Protein AF-A0A963JGL8-F1 (afdb_monomer_lite)

Sequence (86 aa):
MKALDIKLLRDLRLLWSQALTIALVVGSGVAGYVTTLSAVDSLERARDAFYAGGGFADVFAAVERAPRAVVDELRALPGVADVQVT

Foldseek 3Di:
DDPVVVVVVVVCVVVVVVVVVVCVVVVVVVVVVVVVVVVVVVVVVVVVVCCVVVLPQPDDDDDPPDDPVCQVVQCPDPRDSHDDDD

Secondary structure (DSSP, 8-state):
--HHHHHHHHHHHHTHHHHHHHHHHHHHHHHHHHHHHHHHHHHHHHHHHHHHHTT--S-----SS--TTHHHHHHHSTT-------

Radius of gyration: 30.48 Å; chains: 1; bounding box: 67×16×72 Å

pLDDT: mean 85.69, std 8.67, range [62.53, 97.94]

Structure (mmCIF, N/CA/C/O backbone):
data_AF-A0A963JGL8-F1
#
_entry.id   AF-A0A963JGL8-F1
#
loop_
_atom_site.group_PDB
_atom_site.id
_atom_site.type_symbol
_atom_site.label_atom_id
_atom_site.label_alt_id
_atom_site.label_comp_id
_atom_site.label_asym_id
_atom_site.label_entity_id
_atom_site.label_seq_id
_atom_site.pdbx_PDB_ins_code
_atom_site.Cartn_x
_atom_site.Cartn_y
_atom_site.Cartn_z
_atom_site.occupancy
_atom_site.B_iso_or_equiv
_atom_site.auth_seq_id
_atom_site.auth_comp_id
_atom_site.auth_asym_id
_atom_site.auth_atom_id
_atom_site.pdbx_PDB_model_num
ATOM 1 N N . MET A 1 1 ? -37.205 -5.190 17.706 1.00 62.53 1 MET A N 1
ATOM 2 C CA . MET A 1 1 ? -35.900 -5.127 18.403 1.00 62.53 1 MET A CA 1
ATOM 3 C C . MET A 1 1 ? -36.050 -5.885 19.709 1.00 62.53 1 MET A C 1
ATOM 5 O O . MET A 1 1 ? -37.044 -5.650 20.393 1.00 62.53 1 MET A O 1
ATOM 9 N N . LYS A 1 2 ? -35.178 -6.856 20.007 1.00 85.00 2 LYS A N 1
ATOM 10 C CA . LYS A 1 2 ? -35.318 -7.651 21.239 1.00 85.00 2 LYS A CA 1
ATOM 11 C C . LYS A 1 2 ? -35.025 -6.745 22.441 1.00 85.00 2 LYS A C 1
ATOM 13 O O . LYS A 1 2 ? -34.209 -5.833 22.342 1.00 85.00 2 LYS A O 1
ATOM 18 N N . ALA A 1 3 ? -35.658 -7.001 23.587 1.00 84.62 3 ALA A N 1
ATOM 19 C CA . ALA A 1 3 ? -35.428 -6.229 24.817 1.00 84.62 3 ALA A CA 1
ATOM 20 C C . ALA A 1 3 ? -33.938 -6.181 25.224 1.00 84.62 3 ALA A C 1
ATOM 22 O O . ALA A 1 3 ? -33.480 -5.211 25.826 1.00 84.62 3 ALA A O 1
ATOM 23 N N . LEU A 1 4 ? -33.178 -7.210 24.837 1.00 86.31 4 LEU A N 1
ATOM 24 C CA . LEU A 1 4 ? -31.743 -7.314 25.066 1.00 86.31 4 LEU A CA 1
ATOM 25 C C . LEU A 1 4 ? -30.930 -6.281 24.263 1.00 86.31 4 LEU A C 1
ATOM 27 O O . LEU A 1 4 ? -30.032 -5.668 24.829 1.00 86.31 4 LEU A O 1
ATOM 31 N N . ASP A 1 5 ? -31.287 -6.010 23.002 1.00 84.81 5 ASP A N 1
ATOM 32 C CA . ASP A 1 5 ? -30.589 -5.031 22.145 1.00 84.81 5 ASP A CA 1
ATOM 33 C C . ASP A 1 5 ? -30.770 -3.601 22.671 1.00 84.81 5 ASP A C 1
ATOM 35 O O . ASP A 1 5 ? -29.847 -2.788 22.664 1.00 84.81 5 ASP A O 1
ATOM 39 N N . ILE A 1 6 ? -31.970 -3.301 23.179 1.00 86.25 6 ILE A N 1
ATOM 40 C CA . ILE A 1 6 ? -32.308 -1.995 23.760 1.00 86.25 6 ILE A CA 1
ATOM 41 C C . ILE A 1 6 ? -31.500 -1.762 25.043 1.00 86.25 6 ILE A C 1
ATOM 43 O O . ILE A 1 6 ? -31.002 -0.658 25.275 1.00 86.25 6 ILE A O 1
ATOM 47 N N . LYS A 1 7 ? -31.332 -2.806 25.866 1.00 82.88 7 LYS A N 1
ATOM 48 C CA . LYS A 1 7 ? -30.491 -2.744 27.065 1.00 82.88 7 LYS A CA 1
ATOM 49 C C . LYS A 1 7 ? -29.012 -2.580 26.702 1.00 82.88 7 LYS A C 1
ATOM 51 O O . LYS A 1 7 ? -28.343 -1.733 27.284 1.00 82.88 7 LYS A O 1
ATOM 56 N N . LEU A 1 8 ? -28.547 -3.303 25.687 1.00 85.12 8 LEU A N 1
ATOM 57 C CA . LEU A 1 8 ? -27.168 -3.248 25.206 1.00 85.12 8 LEU A CA 1
ATOM 58 C C . LEU A 1 8 ? -26.803 -1.871 24.630 1.00 85.12 8 LEU A C 1
ATOM 60 O O . LEU A 1 8 ? -25.748 -1.337 24.950 1.00 85.12 8 LEU A O 1
ATOM 64 N N . LEU A 1 9 ? -27.696 -1.242 23.860 1.00 87.12 9 LEU A N 1
ATOM 65 C CA . LEU A 1 9 ? -27.509 0.131 23.370 1.00 87.12 9 LEU A CA 1
ATOM 66 C C . LEU A 1 9 ? -27.465 1.164 24.501 1.00 87.12 9 LEU A C 1
ATOM 68 O O . LEU A 1 9 ? -26.715 2.139 24.422 1.00 87.12 9 LEU A O 1
ATOM 72 N N . ARG A 1 10 ? -28.271 0.972 25.551 1.00 88.38 10 ARG A N 1
ATOM 73 C CA . ARG A 1 10 ? -28.267 1.854 26.724 1.00 88.38 10 ARG A CA 1
ATOM 74 C C . ARG A 1 10 ? -26.963 1.727 27.512 1.00 88.38 10 ARG A C 1
ATOM 76 O O . ARG A 1 10 ? -26.396 2.754 27.875 1.00 88.38 10 ARG A O 1
ATOM 83 N N . ASP A 1 11 ? -26.477 0.509 27.724 1.00 87.06 11 ASP A N 1
ATOM 84 C CA . ASP A 1 11 ? -25.184 0.281 28.380 1.00 87.06 11 ASP A CA 1
ATOM 85 C C . ASP A 1 11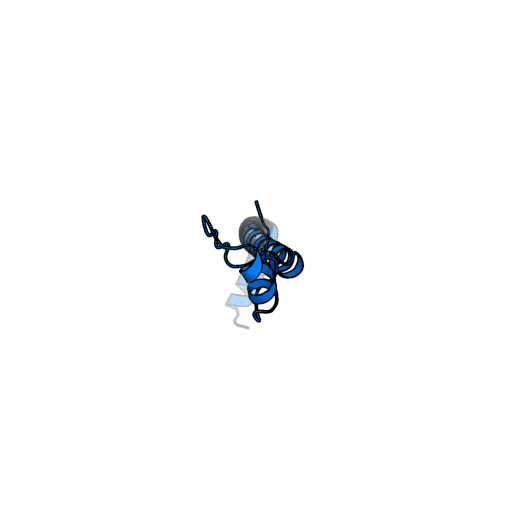 ? -24.020 0.794 27.522 1.00 87.06 11 ASP A C 1
ATOM 87 O O . ASP A 1 11 ? -23.112 1.448 28.033 1.00 87.06 11 ASP A O 1
ATOM 91 N N . LEU A 1 12 ? -24.083 0.621 26.200 1.00 85.38 12 LEU A N 1
ATOM 92 C CA . LEU A 1 12 ? -23.083 1.166 25.281 1.00 85.38 12 LEU A CA 1
ATOM 93 C C . LEU A 1 12 ? -23.067 2.702 25.286 1.00 85.38 12 LEU A C 1
ATOM 95 O O . LEU A 1 12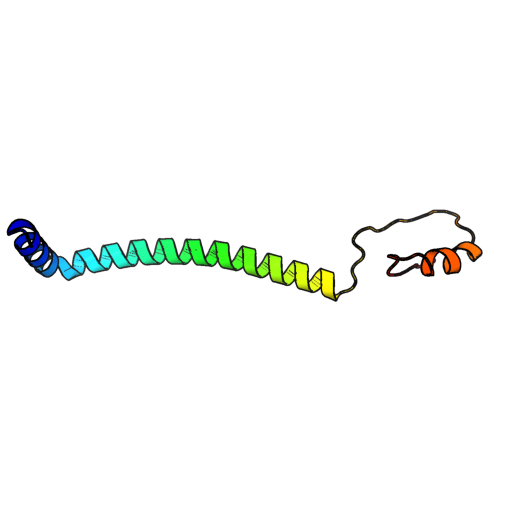 ? -22.000 3.305 25.200 1.00 85.38 12 LEU A O 1
ATOM 99 N N . ARG A 1 13 ? -24.232 3.348 25.437 1.00 87.88 13 ARG A N 1
ATOM 100 C CA . ARG A 1 13 ? -24.321 4.804 25.639 1.00 87.88 13 ARG A CA 1
ATOM 101 C C . ARG A 1 13 ? -23.675 5.253 26.948 1.00 87.88 13 ARG A C 1
ATOM 103 O O . ARG A 1 13 ? -23.059 6.313 26.967 1.00 87.88 13 ARG A O 1
ATOM 110 N N . LEU A 1 14 ? -23.794 4.471 28.021 1.00 89.25 14 LEU A N 1
ATOM 111 C CA . LEU A 1 14 ? -23.123 4.769 29.293 1.00 89.25 14 LEU A CA 1
ATOM 112 C C . LEU A 1 14 ? -21.595 4.634 29.175 1.00 89.25 14 LEU A C 1
ATOM 114 O O . LEU A 1 14 ? -20.865 5.394 29.803 1.00 89.25 14 LEU A O 1
ATOM 118 N N . LEU A 1 15 ? -21.116 3.721 28.326 1.00 90.75 15 LEU A N 1
ATOM 119 C CA . LEU A 1 15 ? -19.693 3.450 28.071 1.00 90.75 15 LEU A CA 1
ATOM 120 C C . LEU A 1 15 ? -19.155 4.140 26.801 1.00 90.75 15 LEU A C 1
ATOM 122 O O . LEU A 1 15 ? -18.112 3.752 26.268 1.00 90.75 15 LEU A O 1
ATOM 126 N N . TRP A 1 16 ? -19.852 5.162 26.297 1.00 90.44 16 TRP A N 1
ATOM 127 C CA . TRP A 1 16 ? -19.615 5.721 24.962 1.00 90.44 16 TRP A CA 1
ATOM 128 C C . TRP A 1 16 ? -18.184 6.236 24.749 1.00 90.44 16 TRP A C 1
ATOM 130 O O . TRP A 1 16 ? -17.615 6.033 23.679 1.00 90.44 16 TRP A O 1
ATOM 140 N N . SER A 1 17 ? -17.566 6.835 25.772 1.00 90.44 17 SER A N 1
ATOM 141 C CA . SER A 1 17 ? -16.185 7.329 25.684 1.00 90.44 17 SER A CA 1
ATOM 142 C C . SER A 1 17 ? -15.162 6.204 25.509 1.00 90.44 17 SER A C 1
ATOM 144 O O . SER A 1 17 ? -14.243 6.334 24.706 1.00 90.44 17 SER A O 1
ATOM 146 N N . GLN A 1 18 ? -15.328 5.077 26.207 1.00 91.25 18 GLN A N 1
ATOM 147 C CA . GLN A 1 18 ? -14.438 3.920 26.066 1.00 91.25 18 GLN A CA 1
ATOM 148 C C . GLN A 1 18 ? -14.601 3.263 24.696 1.00 91.25 18 GLN A C 1
ATOM 150 O O . GLN A 1 18 ? -13.608 2.964 24.032 1.00 91.25 18 GLN A O 1
ATOM 155 N N . ALA A 1 19 ? -15.848 3.088 24.251 1.00 92.25 19 ALA A N 1
ATOM 156 C CA . ALA A 1 19 ? -16.143 2.539 22.932 1.00 92.25 19 ALA A CA 1
ATOM 157 C C . ALA A 1 19 ? -15.539 3.404 21.814 1.00 92.25 19 ALA A C 1
ATOM 159 O O . ALA A 1 19 ? -14.942 2.872 20.877 1.00 92.25 19 ALA A O 1
ATOM 160 N N . LEU A 1 20 ? -15.635 4.732 21.944 1.00 94.56 20 LEU A N 1
ATOM 161 C CA . LEU A 1 20 ? -15.045 5.669 20.995 1.00 94.56 20 LEU A CA 1
ATOM 162 C C . LEU A 1 20 ? -13.518 5.544 20.948 1.00 94.56 20 LEU A C 1
ATOM 164 O O . LEU A 1 20 ? -12.961 5.470 19.857 1.00 94.56 20 LEU A O 1
ATOM 168 N N . THR A 1 21 ? -12.842 5.466 22.098 1.00 96.12 21 THR A N 1
ATOM 169 C CA . THR A 1 21 ? -11.379 5.304 22.153 1.00 96.12 21 THR A CA 1
ATOM 170 C C . THR A 1 21 ? -10.922 4.030 21.444 1.00 96.12 21 THR A C 1
ATOM 172 O O . THR A 1 21 ? -9.995 4.077 20.638 1.00 96.12 21 THR A O 1
ATOM 175 N N . ILE A 1 22 ? -11.597 2.900 21.685 1.00 95.00 22 ILE A N 1
ATOM 176 C CA . ILE A 1 22 ? -11.280 1.626 21.018 1.00 95.00 22 ILE A CA 1
ATOM 177 C C . ILE A 1 22 ? -11.486 1.754 19.506 1.00 95.00 22 ILE A C 1
ATOM 179 O O . ILE A 1 22 ? -10.606 1.378 18.731 1.00 95.00 22 ILE A O 1
ATOM 183 N N . ALA A 1 23 ? -12.618 2.323 19.085 1.00 96.50 23 ALA A N 1
ATOM 184 C CA . ALA A 1 23 ? -12.913 2.538 17.674 1.00 96.50 23 ALA A CA 1
ATOM 185 C C . ALA A 1 23 ? -11.866 3.435 16.996 1.00 96.50 23 ALA A C 1
ATOM 187 O O . ALA A 1 23 ? -11.461 3.148 15.871 1.00 96.50 23 ALA A O 1
ATOM 188 N N . LEU A 1 24 ? -11.386 4.479 17.682 1.00 97.12 24 LEU A N 1
ATOM 189 C CA . LEU A 1 24 ? -10.368 5.389 17.157 1.00 97.12 24 LEU A CA 1
ATOM 190 C C . LEU A 1 24 ? -9.019 4.686 16.972 1.00 97.12 24 LEU A C 1
ATOM 192 O O . LEU A 1 24 ? -8.380 4.842 15.934 1.00 97.12 24 LEU A O 1
ATOM 196 N N . VAL A 1 25 ? -8.601 3.888 17.958 1.00 97.44 25 VAL A N 1
ATOM 197 C CA . VAL A 1 25 ? -7.343 3.129 17.897 1.00 97.44 25 VAL A CA 1
ATOM 198 C C . VAL A 1 25 ? -7.394 2.111 16.763 1.00 97.44 25 VAL A C 1
ATOM 200 O O . VAL A 1 25 ? -6.508 2.109 15.908 1.00 97.44 25 VAL A O 1
ATOM 203 N N . VAL A 1 26 ? -8.457 1.306 16.689 1.00 97.56 26 VAL A N 1
ATOM 204 C CA . VAL A 1 26 ? -8.642 0.338 15.596 1.00 97.56 26 VAL A CA 1
ATOM 205 C C . VAL A 1 26 ? -8.702 1.054 14.244 1.00 97.56 26 VAL A C 1
ATOM 207 O O . VAL A 1 26 ? -8.013 0.657 13.306 1.00 97.56 26 VAL A O 1
ATOM 210 N N . GLY A 1 27 ? -9.465 2.146 14.159 1.00 97.94 27 GLY A N 1
ATOM 211 C CA . GLY A 1 27 ? -9.591 2.960 12.954 1.00 97.94 27 GLY A CA 1
ATOM 212 C C . GLY A 1 27 ? -8.252 3.517 12.478 1.00 97.94 27 GLY A C 1
ATOM 213 O O . GLY A 1 27 ? -7.939 3.408 11.296 1.00 97.94 27 GLY A O 1
ATOM 214 N N . SER A 1 28 ? -7.428 4.045 13.386 1.00 97.38 28 SER A N 1
ATOM 215 C CA . SER A 1 28 ? -6.090 4.548 13.051 1.00 97.38 28 SER A CA 1
ATOM 216 C C . SER A 1 28 ? -5.162 3.451 12.517 1.00 97.38 28 SER A C 1
ATOM 218 O O . SER A 1 28 ? -4.461 3.678 11.532 1.00 97.38 28 SER A O 1
ATOM 220 N N . GLY A 1 29 ? -5.210 2.242 13.090 1.00 96.94 29 GLY A N 1
ATOM 221 C CA . GLY A 1 29 ? -4.426 1.102 12.611 1.00 96.94 29 GLY A CA 1
ATOM 222 C C . GLY A 1 29 ? -4.831 0.665 11.202 1.00 96.94 29 GLY A C 1
ATOM 223 O O . GLY A 1 29 ? -3.980 0.523 10.323 1.00 96.94 29 GLY A O 1
ATOM 224 N N . VAL A 1 30 ? -6.138 0.517 10.962 1.00 97.44 30 VAL A N 1
ATOM 225 C CA . VAL A 1 30 ? -6.673 0.160 9.637 1.00 97.44 30 VAL A CA 1
ATOM 226 C C . VAL A 1 30 ? -6.357 1.248 8.613 1.00 97.44 30 VAL A C 1
ATOM 228 O O . VAL A 1 30 ? -5.905 0.936 7.514 1.00 97.44 30 VAL A O 1
ATOM 231 N N . ALA A 1 31 ? -6.530 2.521 8.974 1.00 96.94 31 ALA A N 1
ATOM 232 C CA . ALA A 1 31 ? -6.214 3.643 8.097 1.00 96.94 31 ALA A CA 1
ATOM 233 C C . ALA A 1 31 ? -4.730 3.661 7.706 1.00 96.94 31 ALA A C 1
ATOM 235 O O . ALA A 1 31 ? -4.419 3.809 6.525 1.00 96.94 31 ALA A O 1
ATOM 236 N N . GLY A 1 32 ? -3.814 3.453 8.659 1.00 96.38 32 GLY A N 1
ATOM 237 C CA . GLY A 1 32 ? -2.378 3.379 8.378 1.00 96.38 32 GLY A CA 1
ATOM 238 C C . GLY A 1 32 ? -2.022 2.226 7.434 1.00 96.38 32 GLY A C 1
ATOM 239 O O . GLY A 1 32 ? -1.278 2.420 6.469 1.00 96.38 32 GLY A O 1
ATOM 240 N N . TYR A 1 33 ? -2.610 1.049 7.659 1.00 96.06 33 TYR A N 1
ATOM 241 C CA . TYR A 1 33 ? -2.411 -0.121 6.802 1.00 96.06 33 TYR A CA 1
ATOM 242 C C . TYR A 1 33 ? -2.904 0.121 5.370 1.00 96.06 33 TYR A C 1
ATOM 244 O O . TYR A 1 33 ? -2.147 -0.048 4.413 1.00 96.06 33 TYR A O 1
ATOM 252 N N . VAL A 1 34 ? -4.145 0.596 5.222 1.00 97.00 34 VAL A N 1
ATOM 253 C CA . VAL A 1 34 ? -4.739 0.913 3.915 1.00 97.00 34 VAL A CA 1
ATOM 254 C C . VAL A 1 34 ? -3.942 1.999 3.196 1.00 97.00 34 VAL A C 1
ATOM 256 O O . VAL A 1 34 ? -3.688 1.873 2.000 1.00 97.00 34 VAL A O 1
ATOM 259 N N . THR A 1 35 ? -3.506 3.038 3.912 1.00 95.81 35 THR A N 1
ATOM 260 C CA . THR A 1 35 ? -2.703 4.127 3.334 1.00 95.81 35 THR A CA 1
ATOM 261 C C . THR A 1 35 ? -1.372 3.609 2.811 1.00 95.81 35 THR A C 1
ATOM 263 O O . THR A 1 35 ? -0.985 3.955 1.701 1.00 95.81 35 THR A O 1
ATOM 266 N N . THR A 1 36 ? -0.693 2.745 3.569 1.00 94.88 36 THR A N 1
ATOM 267 C CA . THR A 1 36 ? 0.594 2.170 3.154 1.00 94.88 36 THR A CA 1
ATOM 268 C C . THR A 1 36 ? 0.440 1.338 1.883 1.00 94.88 36 THR A C 1
ATOM 270 O O . THR A 1 36 ? 1.182 1.548 0.927 1.00 94.88 36 THR A O 1
ATOM 273 N N . LEU A 1 37 ? -0.561 0.453 1.829 1.00 95.12 37 LEU A N 1
ATOM 274 C CA . LEU A 1 37 ? -0.840 -0.342 0.629 1.00 95.12 37 LE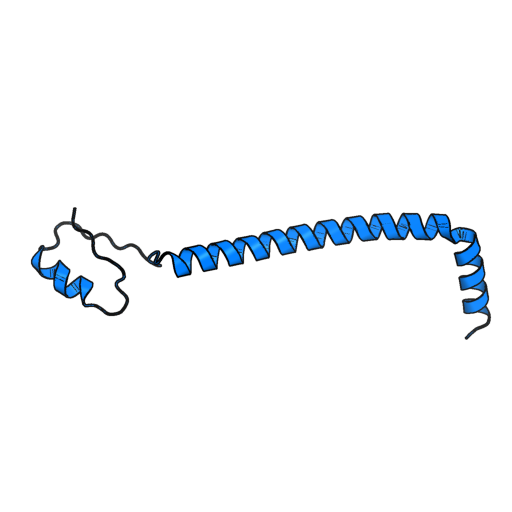U A CA 1
ATOM 275 C C . LEU A 1 37 ? -1.194 0.536 -0.574 1.00 95.12 37 LEU A C 1
ATOM 277 O O . LEU A 1 37 ? -0.664 0.341 -1.664 1.00 95.12 37 LEU A O 1
ATOM 281 N N . SER A 1 38 ? -2.054 1.532 -0.360 1.00 93.69 38 SER A N 1
ATOM 28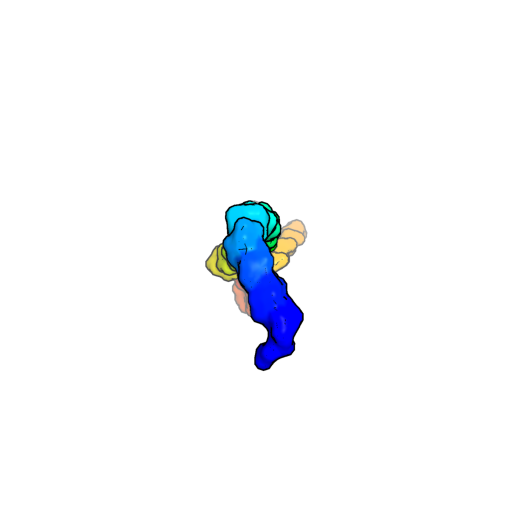2 C CA . SER A 1 38 ? -2.490 2.441 -1.422 1.00 93.69 38 SER A CA 1
ATOM 283 C C . SER A 1 38 ? -1.341 3.305 -1.939 1.00 93.69 38 SER A C 1
ATOM 285 O O . SER A 1 38 ? -1.285 3.596 -3.128 1.00 93.69 38 SER A O 1
ATOM 287 N N . ALA A 1 39 ? -0.417 3.713 -1.065 1.00 93.56 39 ALA A N 1
ATOM 288 C CA . ALA A 1 39 ? 0.761 4.480 -1.450 1.00 93.56 39 ALA A CA 1
ATOM 289 C C . ALA A 1 39 ? 1.715 3.650 -2.317 1.00 93.56 39 ALA A C 1
ATOM 291 O O . ALA A 1 39 ? 2.198 4.159 -3.325 1.00 93.56 39 ALA A O 1
ATOM 292 N N . VAL A 1 40 ? 1.951 2.381 -1.958 1.00 92.88 40 VAL A N 1
ATOM 293 C CA . VAL A 1 40 ? 2.775 1.461 -2.761 1.00 92.88 40 VAL A CA 1
ATOM 294 C C . VAL A 1 40 ? 2.160 1.266 -4.143 1.00 92.88 40 VAL A C 1
ATOM 296 O O . VAL A 1 40 ? 2.823 1.525 -5.141 1.00 92.88 40 VAL A O 1
ATOM 299 N N . ASP A 1 41 ? 0.878 0.913 -4.205 1.00 92.75 41 ASP A N 1
ATOM 300 C CA . ASP A 1 41 ? 0.163 0.691 -5.466 1.00 92.75 41 ASP A CA 1
ATOM 301 C C . ASP A 1 41 ? 0.098 1.972 -6.321 1.00 92.75 41 ASP A C 1
ATOM 303 O O . ASP A 1 41 ? 0.354 1.962 -7.525 1.00 92.75 41 ASP A O 1
ATOM 307 N N . SER A 1 42 ? -0.143 3.132 -5.701 1.00 90.50 42 SER A N 1
ATOM 308 C CA . SER A 1 42 ? -0.109 4.413 -6.413 1.00 90.50 42 SER A CA 1
ATOM 309 C C . SER A 1 42 ? 1.281 4.742 -6.960 1.00 90.50 42 SER A C 1
ATOM 311 O O . SER A 1 42 ? 1.376 5.338 -8.034 1.00 90.50 42 SER A O 1
ATOM 313 N N . LEU A 1 43 ? 2.348 4.398 -6.234 1.00 90.88 43 LEU A N 1
ATOM 314 C CA . LEU A 1 43 ? 3.719 4.641 -6.672 1.00 90.88 43 LEU A CA 1
ATOM 315 C C . LEU A 1 43 ? 4.118 3.690 -7.802 1.00 90.88 43 LEU A C 1
ATOM 317 O O . LEU A 1 43 ? 4.729 4.138 -8.768 1.00 90.88 43 LEU A O 1
ATOM 321 N N . GLU A 1 44 ? 3.739 2.415 -7.718 1.00 90.31 44 GLU A N 1
ATOM 322 C CA . GLU A 1 44 ? 3.931 1.438 -8.795 1.00 90.31 44 GLU A CA 1
ATOM 323 C C . GLU A 1 44 ? 3.215 1.882 -10.070 1.00 90.31 44 GLU A C 1
ATOM 325 O O . GLU A 1 44 ? 3.839 1.963 -11.125 1.00 90.31 44 GLU A O 1
ATOM 330 N N . ARG A 1 45 ? 1.951 2.305 -9.970 1.00 87.19 45 ARG A N 1
ATOM 331 C CA . ARG A 1 45 ? 1.213 2.830 -11.127 1.00 87.19 45 ARG A CA 1
ATOM 332 C C . ARG A 1 45 ? 1.843 4.089 -11.716 1.00 87.19 45 ARG A C 1
ATOM 334 O O . ARG A 1 45 ? 1.914 4.220 -12.935 1.00 87.19 45 ARG A O 1
ATOM 341 N N . ALA A 1 46 ? 2.299 5.017 -10.874 1.00 85.25 46 ALA A N 1
ATOM 342 C CA . ALA A 1 46 ? 2.984 6.221 -11.342 1.00 85.25 46 ALA A CA 1
ATOM 343 C C . ALA A 1 46 ? 4.313 5.883 -12.032 1.00 85.25 46 ALA A C 1
ATOM 345 O O . ALA A 1 46 ? 4.625 6.458 -13.073 1.00 85.25 46 ALA A O 1
ATOM 346 N N . ARG A 1 47 ? 5.069 4.928 -11.479 1.00 82.69 47 ARG A N 1
ATOM 347 C CA . ARG A 1 47 ? 6.306 4.406 -12.062 1.00 82.69 47 ARG A CA 1
ATOM 348 C C . ARG A 1 47 ? 6.038 3.784 -13.431 1.00 82.69 47 ARG A C 1
ATOM 350 O O . ARG A 1 47 ? 6.717 4.127 -14.392 1.00 82.69 47 ARG A O 1
ATOM 357 N N . ASP A 1 48 ? 5.049 2.907 -13.528 1.00 84.31 48 ASP A N 1
ATOM 358 C CA . ASP A 1 48 ? 4.734 2.202 -14.769 1.00 84.31 48 ASP A CA 1
ATOM 359 C C . ASP A 1 48 ? 4.243 3.181 -15.845 1.00 84.31 48 ASP A C 1
ATOM 361 O O . ASP A 1 48 ? 4.695 3.122 -16.986 1.00 84.31 48 ASP A O 1
ATOM 365 N N . ALA A 1 49 ? 3.407 4.157 -15.474 1.00 83.62 49 ALA A N 1
ATOM 366 C CA . ALA A 1 49 ? 2.994 5.234 -16.373 1.00 83.62 49 ALA A CA 1
ATOM 367 C C . ALA A 1 49 ? 4.176 6.111 -16.821 1.00 83.62 49 ALA A C 1
ATOM 369 O O . ALA A 1 49 ? 4.242 6.512 -17.984 1.00 83.62 49 ALA A O 1
ATOM 370 N N . PHE A 1 50 ? 5.118 6.397 -15.918 1.00 78.31 50 PHE A N 1
ATOM 371 C CA . PHE A 1 50 ? 6.324 7.159 -16.231 1.00 78.31 50 PHE A CA 1
ATOM 372 C C . PHE A 1 50 ? 7.229 6.411 -17.217 1.00 78.31 50 PHE A C 1
ATOM 374 O O . PHE A 1 50 ? 7.670 7.005 -18.200 1.00 78.31 50 PHE A O 1
ATOM 381 N N . TYR A 1 51 ? 7.468 5.112 -17.010 1.00 73.31 51 TYR A N 1
ATOM 382 C CA . TYR A 1 51 ? 8.276 4.310 -17.934 1.00 73.31 51 TYR A CA 1
ATOM 383 C C . TYR A 1 51 ? 7.588 4.103 -19.284 1.00 73.31 51 TYR A C 1
ATOM 385 O O . TYR A 1 51 ? 8.236 4.273 -20.318 1.00 73.31 51 TYR A O 1
ATOM 393 N N . ALA A 1 52 ? 6.281 3.830 -19.289 1.00 73.31 52 ALA A N 1
ATOM 394 C CA . ALA A 1 52 ? 5.507 3.695 -20.519 1.00 73.31 52 ALA A CA 1
ATOM 395 C C . ALA A 1 52 ? 5.482 5.004 -21.330 1.00 73.31 52 ALA A C 1
ATOM 397 O O . ALA A 1 52 ? 5.614 4.983 -22.552 1.00 73.31 52 ALA A O 1
ATOM 398 N N . GLY A 1 53 ? 5.346 6.155 -20.662 1.00 67.38 53 GLY A N 1
ATOM 399 C CA . GLY A 1 53 ? 5.344 7.469 -21.313 1.00 67.38 53 GLY A CA 1
ATOM 400 C C . GLY A 1 53 ? 6.730 7.957 -21.743 1.00 67.38 53 GLY A C 1
ATOM 401 O O . GLY A 1 53 ? 6.839 8.725 -22.696 1.00 67.38 53 GLY A O 1
ATOM 402 N N . GLY A 1 54 ? 7.789 7.508 -21.067 1.00 65.31 54 GLY A N 1
ATOM 403 C CA . GLY A 1 54 ? 9.171 7.884 -21.361 1.00 65.31 54 GLY A CA 1
ATOM 404 C C . GLY A 1 54 ? 9.778 7.191 -22.583 1.00 65.31 54 GLY A C 1
ATOM 405 O O . GLY A 1 54 ? 10.919 7.493 -22.923 1.00 65.31 54 GLY A O 1
ATOM 406 N N . GLY A 1 55 ? 9.055 6.263 -23.226 1.00 64.19 55 GLY A N 1
ATOM 407 C CA . GLY A 1 55 ? 9.577 5.483 -24.352 1.00 64.19 55 GLY A CA 1
ATOM 408 C C . GLY A 1 55 ? 10.765 4.601 -23.959 1.00 64.19 55 GLY A C 1
ATOM 409 O O . GLY A 1 55 ? 11.627 4.321 -24.791 1.00 64.19 55 GLY A O 1
ATOM 410 N N . PHE A 1 56 ? 10.848 4.211 -22.682 1.00 64.69 56 PHE A N 1
ATOM 411 C CA . PHE A 1 56 ? 11.920 3.353 -22.199 1.00 64.69 56 PHE A CA 1
ATOM 412 C C . PHE A 1 56 ? 11.754 1.974 -22.838 1.00 64.69 56 PHE A C 1
ATOM 414 O O . PHE A 1 56 ? 10.682 1.381 -22.749 1.00 64.69 56 PHE A O 1
ATOM 421 N N . ALA A 1 57 ? 12.792 1.482 -23.514 1.00 68.62 57 ALA A N 1
ATOM 422 C CA . ALA A 1 57 ? 12.725 0.181 -24.161 1.00 68.62 57 ALA A CA 1
ATOM 423 C C . ALA A 1 57 ? 12.522 -0.917 -23.107 1.00 68.62 57 ALA A C 1
ATOM 425 O O . ALA A 1 57 ? 13.255 -0.971 -22.117 1.00 68.62 57 ALA A O 1
ATOM 426 N N . ASP A 1 58 ? 11.564 -1.817 -23.342 1.00 70.62 58 ASP A N 1
ATOM 427 C CA . ASP A 1 58 ? 11.337 -2.983 -22.477 1.00 70.62 58 ASP A CA 1
ATOM 428 C C . ASP A 1 58 ? 12.570 -3.904 -22.429 1.00 70.62 58 ASP A C 1
ATOM 430 O O . ASP A 1 58 ? 12.791 -4.631 -21.460 1.00 70.62 58 ASP A O 1
ATOM 434 N N . VAL A 1 59 ? 13.386 -3.876 -23.491 1.00 74.00 59 VAL A N 1
ATOM 435 C CA . VAL A 1 59 ? 14.583 -4.702 -23.660 1.00 74.00 59 VAL A CA 1
ATOM 436 C C . VAL A 1 59 ? 15.695 -3.884 -24.311 1.00 74.00 59 VAL A C 1
ATOM 438 O O . VAL A 1 59 ? 15.488 -3.229 -25.330 1.00 74.00 59 VAL A O 1
ATOM 441 N N . PHE A 1 60 ? 16.903 -3.990 -23.757 1.00 79.94 60 PHE A N 1
ATOM 442 C CA . PHE A 1 60 ? 18.122 -3.444 -24.348 1.00 79.94 60 PHE A CA 1
ATOM 443 C C . PHE A 1 60 ? 18.956 -4.586 -24.934 1.00 79.94 60 PHE A C 1
ATOM 445 O O . PHE A 1 60 ? 19.321 -5.520 -24.220 1.00 79.94 60 PHE A O 1
ATOM 452 N N . ALA A 1 61 ? 19.271 -4.510 -26.228 1.00 79.25 61 ALA A N 1
ATOM 453 C CA . ALA A 1 61 ? 20.140 -5.462 -26.913 1.00 79.25 61 ALA A CA 1
ATOM 454 C C . ALA A 1 61 ? 21.392 -4.742 -27.430 1.00 79.25 61 ALA A C 1
ATOM 456 O O . ALA A 1 61 ? 21.292 -3.762 -28.163 1.00 79.25 61 ALA A O 1
ATOM 457 N N . ALA A 1 62 ? 22.572 -5.237 -27.052 1.00 82.56 62 ALA A N 1
ATOM 458 C CA . ALA A 1 62 ? 23.856 -4.731 -27.528 1.00 82.56 62 ALA A CA 1
ATOM 459 C C . ALA A 1 62 ? 24.500 -5.757 -28.464 1.00 82.56 62 ALA A C 1
ATOM 461 O O . ALA A 1 62 ? 24.524 -6.950 -28.159 1.00 82.56 62 ALA A O 1
ATOM 462 N N . VAL A 1 63 ? 25.040 -5.294 -29.591 1.00 82.44 63 VAL A N 1
ATOM 463 C CA . VAL A 1 63 ? 25.743 -6.141 -30.559 1.00 82.44 63 VAL A CA 1
ATOM 464 C C . VAL A 1 63 ? 27.134 -5.578 -30.827 1.00 82.44 63 VAL A C 1
ATOM 466 O O . VAL A 1 63 ? 27.301 -4.395 -31.121 1.00 82.44 63 VAL A O 1
ATOM 469 N N . GLU A 1 64 ? 28.153 -6.424 -30.707 1.00 79.38 64 GLU A N 1
ATOM 470 C CA . GLU A 1 64 ? 29.537 -6.039 -30.969 1.00 79.38 64 GLU A CA 1
ATOM 471 C C . GLU A 1 64 ? 29.880 -6.296 -32.446 1.00 79.38 64 GLU A C 1
ATOM 473 O O . GLU A 1 64 ? 29.542 -7.346 -32.992 1.00 79.38 64 GLU A O 1
ATOM 478 N N . ARG A 1 65 ? 30.574 -5.350 -33.098 1.00 78.12 65 ARG A N 1
ATOM 479 C CA . ARG A 1 65 ? 31.024 -5.446 -34.506 1.00 78.12 65 ARG A CA 1
ATOM 480 C C . ARG A 1 65 ? 29.904 -5.572 -35.555 1.00 78.12 65 ARG A C 1
ATOM 482 O O . ARG A 1 65 ? 30.104 -6.199 -36.595 1.00 78.12 65 ARG A O 1
ATOM 489 N N . ALA A 1 66 ? 28.751 -4.944 -35.334 1.00 78.06 66 ALA A N 1
ATOM 490 C CA . ALA A 1 66 ? 27.726 -4.840 -36.372 1.00 78.06 66 ALA A CA 1
ATOM 491 C C . ALA A 1 66 ? 28.136 -3.841 -37.477 1.00 78.06 66 ALA A C 1
ATOM 493 O O . ALA A 1 66 ? 28.618 -2.745 -37.172 1.00 78.06 66 ALA A O 1
ATOM 494 N N . PRO A 1 67 ? 27.939 -4.173 -38.767 1.00 81.06 67 PRO A N 1
ATOM 495 C CA . PRO A 1 67 ? 28.126 -3.211 -39.845 1.00 81.06 67 PRO A CA 1
ATOM 496 C C . PRO A 1 67 ? 27.176 -2.016 -39.682 1.00 81.06 67 PRO A C 1
ATOM 498 O O . PRO A 1 67 ? 25.989 -2.185 -39.416 1.00 81.06 67 PRO A O 1
ATOM 501 N N . ARG A 1 68 ? 27.661 -0.789 -39.913 1.00 81.75 68 ARG A N 1
ATOM 502 C CA . ARG A 1 68 ? 26.817 0.423 -39.819 1.00 81.75 68 ARG A CA 1
ATOM 503 C C . ARG A 1 68 ? 25.645 0.430 -40.807 1.00 81.75 68 ARG A C 1
ATOM 505 O O . ARG A 1 68 ? 24.655 1.099 -40.557 1.00 81.75 68 ARG A O 1
ATOM 512 N N . ALA A 1 69 ? 25.744 -0.336 -41.893 1.00 82.94 69 ALA A N 1
ATOM 513 C CA . ALA A 1 69 ? 24.679 -0.480 -42.883 1.00 82.94 69 ALA A CA 1
ATOM 514 C C . ALA A 1 69 ? 23.397 -1.114 -42.312 1.00 82.94 69 ALA A C 1
ATOM 516 O O . ALA A 1 69 ? 22.318 -0.853 -42.827 1.00 82.94 69 ALA A O 1
ATOM 517 N N . VAL A 1 70 ? 23.500 -1.912 -41.241 1.00 84.25 70 VAL A N 1
ATOM 518 C CA . VAL A 1 70 ? 22.345 -2.610 -40.646 1.00 84.25 70 VAL A CA 1
ATOM 519 C C . VAL A 1 70 ? 21.536 -1.691 -39.716 1.00 84.25 70 VAL A C 1
ATOM 521 O O . VAL A 1 70 ? 20.443 -2.041 -39.293 1.00 84.25 70 VAL A O 1
ATOM 524 N N . VAL A 1 71 ? 22.041 -0.493 -39.395 1.00 86.06 71 VAL A N 1
ATOM 525 C CA . VAL A 1 71 ? 21.389 0.446 -38.465 1.00 86.06 71 VAL A CA 1
ATOM 526 C C . VAL A 1 71 ? 20.030 0.911 -38.989 1.00 86.06 71 VAL A C 1
ATOM 528 O O . VAL A 1 71 ? 19.068 0.943 -38.226 1.00 86.06 71 VAL A O 1
ATOM 531 N N . ASP A 1 72 ? 19.934 1.249 -40.276 1.00 86.38 72 ASP A N 1
ATOM 532 C CA . ASP A 1 72 ? 18.682 1.742 -40.863 1.00 86.38 72 ASP A CA 1
ATOM 533 C C . ASP A 1 72 ? 17.635 0.628 -40.985 1.00 86.38 72 ASP A C 1
ATOM 535 O O . ASP A 1 72 ? 16.452 0.862 -40.742 1.00 86.38 72 ASP A O 1
ATOM 539 N N . GLU A 1 73 ? 18.073 -0.601 -41.274 1.00 87.38 73 GLU A N 1
ATOM 540 C CA . GLU A 1 73 ? 17.212 -1.788 -41.268 1.00 87.38 73 GLU A CA 1
ATOM 541 C C . GLU A 1 73 ? 16.680 -2.077 -39.857 1.00 87.38 73 GLU A C 1
ATOM 543 O O . GLU A 1 73 ? 15.486 -2.318 -39.681 1.0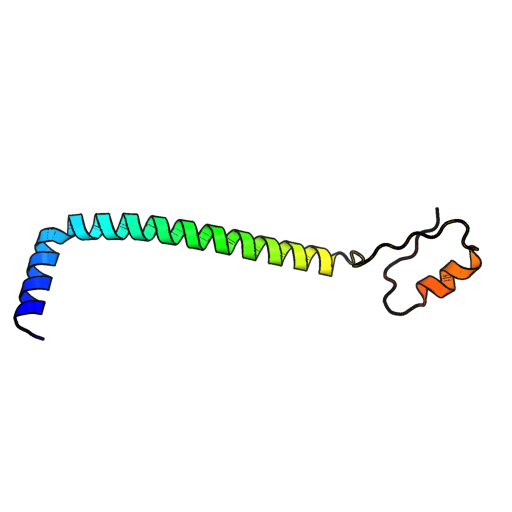0 87.38 73 GLU A O 1
ATOM 548 N N . LEU A 1 74 ? 17.539 -1.963 -38.837 1.00 85.62 74 LEU A N 1
ATOM 549 C CA . LEU A 1 74 ? 17.149 -2.155 -37.441 1.00 85.62 74 LEU A CA 1
ATOM 550 C C . LEU A 1 74 ? 16.183 -1.071 -36.948 1.00 85.62 74 LEU A C 1
ATOM 552 O O . LEU A 1 74 ? 15.231 -1.393 -36.247 1.00 85.62 74 LEU A O 1
ATOM 556 N N . ARG A 1 75 ? 16.375 0.196 -37.333 1.00 86.44 75 ARG A N 1
ATOM 557 C CA . ARG A 1 75 ? 15.439 1.285 -36.984 1.00 86.44 75 ARG A CA 1
ATOM 558 C C . ARG A 1 75 ? 14.079 1.151 -37.664 1.00 86.44 75 ARG A C 1
ATOM 560 O O . ARG A 1 75 ? 13.091 1.646 -37.134 1.00 86.44 75 ARG A O 1
ATOM 567 N N . ALA A 1 76 ? 14.026 0.524 -38.837 1.00 88.19 76 ALA A N 1
ATOM 568 C CA . ALA A 1 76 ? 12.783 0.316 -39.573 1.00 88.19 76 ALA A CA 1
ATOM 569 C C . ALA A 1 76 ? 11.946 -0.858 -39.030 1.00 88.19 76 ALA A C 1
ATOM 571 O O . ALA A 1 76 ? 10.782 -1.004 -39.415 1.00 88.19 76 ALA A O 1
ATOM 572 N N . LEU A 1 77 ? 12.509 -1.700 -38.154 1.00 86.94 77 LEU A N 1
ATOM 573 C CA . LEU A 1 77 ? 11.786 -2.826 -37.567 1.00 86.94 77 LEU A CA 1
ATOM 574 C C . LEU A 1 77 ? 10.651 -2.342 -36.646 1.00 86.94 77 LEU A C 1
ATOM 576 O O . LEU A 1 77 ? 10.860 -1.478 -35.789 1.00 86.94 77 LEU A O 1
ATOM 580 N N . PRO A 1 78 ? 9.448 -2.934 -36.756 1.00 79.88 78 PRO A N 1
ATOM 581 C CA . PRO A 1 78 ? 8.342 -2.604 -35.869 1.00 79.88 78 PRO A CA 1
ATOM 582 C C . PRO A 1 78 ? 8.684 -2.996 -34.425 1.00 79.88 78 PRO A C 1
ATOM 584 O O . PRO A 1 78 ? 9.038 -4.141 -34.152 1.00 79.88 78 PRO A O 1
ATOM 587 N N . GLY A 1 79 ? 8.553 -2.042 -33.500 1.00 80.06 79 GLY A N 1
ATOM 588 C CA . GLY A 1 79 ? 8.847 -2.232 -32.073 1.00 80.06 79 GLY A CA 1
ATOM 589 C C . GLY A 1 79 ? 10.245 -1.781 -31.636 1.00 80.06 79 GLY A C 1
ATOM 590 O O . GLY A 1 79 ? 10.527 -1.792 -30.441 1.00 80.06 79 GLY A O 1
ATOM 591 N N . VAL A 1 80 ? 11.105 -1.341 -32.560 1.00 83.44 80 VAL A N 1
ATOM 592 C CA . VAL A 1 80 ? 12.390 -0.725 -32.206 1.00 83.44 80 VAL A CA 1
ATOM 593 C C . VAL A 1 80 ? 12.172 0.755 -31.901 1.00 83.44 80 VAL A C 1
ATOM 595 O O . VAL A 1 80 ? 11.812 1.533 -32.781 1.00 83.44 80 VAL A O 1
ATOM 598 N N . ALA A 1 81 ? 12.366 1.135 -30.636 1.00 81.56 81 ALA A N 1
ATOM 599 C CA . ALA A 1 81 ? 12.196 2.516 -30.185 1.00 81.56 81 ALA A CA 1
ATOM 600 C C . ALA A 1 81 ? 13.379 3.413 -30.586 1.00 81.56 81 ALA A C 1
ATOM 602 O O . ALA A 1 81 ? 13.169 4.538 -31.033 1.00 81.56 81 ALA A O 1
ATOM 603 N N . ASP A 1 82 ? 14.613 2.917 -30.447 1.00 84.12 82 ASP A N 1
ATOM 604 C CA . ASP A 1 82 ? 15.826 3.630 -30.852 1.00 84.12 82 ASP A CA 1
ATOM 605 C C . ASP A 1 82 ? 16.980 2.657 -31.152 1.00 84.12 82 ASP A C 1
ATOM 607 O O . ASP A 1 82 ? 17.023 1.536 -30.639 1.00 84.12 82 ASP A O 1
ATOM 611 N N . VAL A 1 83 ? 17.928 3.097 -31.984 1.00 85.31 83 VAL A N 1
ATOM 612 C CA . VAL A 1 83 ? 19.175 2.375 -32.283 1.00 85.31 83 VAL A CA 1
ATOM 613 C C . VAL A 1 83 ? 20.335 3.351 -32.164 1.00 85.31 83 VAL A C 1
ATOM 615 O O . VAL A 1 83 ? 20.454 4.290 -32.958 1.00 85.31 83 VAL A O 1
ATOM 618 N N . GLN A 1 84 ? 21.225 3.094 -31.208 1.00 83.25 84 GLN A N 1
ATOM 619 C CA . GLN A 1 84 ? 22.399 3.919 -30.945 1.00 83.25 84 GLN A CA 1
ATOM 620 C C . GLN A 1 84 ? 23.676 3.214 -31.418 1.00 83.25 84 GLN A C 1
ATOM 622 O O . GLN A 1 84 ? 23.845 2.011 -31.224 1.00 83.25 84 GLN A O 1
ATOM 627 N N . VAL A 1 85 ? 24.574 3.965 -32.059 1.00 83.44 85 VAL A N 1
ATOM 628 C CA . VAL A 1 85 ? 25.854 3.456 -32.571 1.00 83.44 85 VAL A CA 1
ATOM 629 C C . VAL A 1 85 ? 26.974 4.043 -31.712 1.00 83.44 85 VAL A C 1
ATOM 631 O O . VAL A 1 85 ? 27.089 5.267 -31.641 1.00 83.44 85 VAL A O 1
ATOM 634 N N . THR A 1 86 ? 27.767 3.183 -31.072 1.00 70.25 86 THR A N 1
ATOM 635 C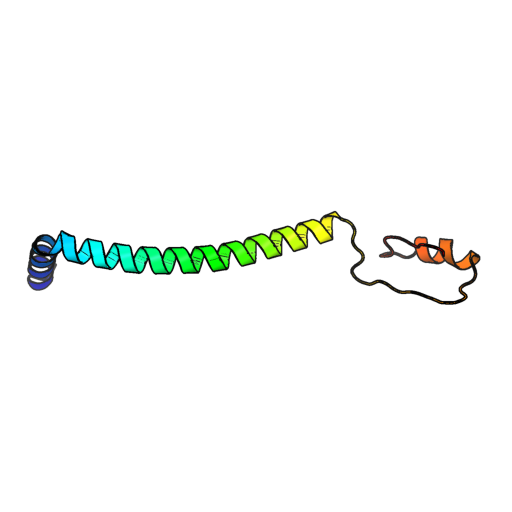 CA . THR A 1 86 ? 29.004 3.539 -30.348 1.00 70.25 86 THR A CA 1
ATOM 636 C C . THR A 1 86 ? 30.203 3.394 -31.279 1.00 70.25 86 THR A C 1
ATOM 638 O O . THR A 1 86 ? 31.082 4.281 -31.259 1.00 70.25 86 THR A O 1
#